Protein AF-A0A1Y3BTL0-F1 (afdb_monomer)

Solvent-accessible surface area (backbone atoms only — not comparable to full-atom values): 9224 Å² total; per-resi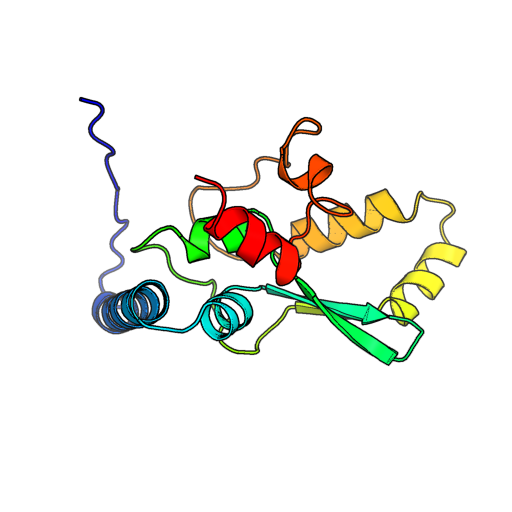due (Å²): 133,86,80,83,79,80,82,76,84,82,63,90,85,52,53,68,67,51,49,54,49,31,55,49,51,42,46,39,60,73,72,47,56,69,69,58,41,46,43,26,46,24,47,39,29,42,33,47,82,86,75,49,71,48,66,29,20,45,64,66,31,51,52,48,52,70,39,74,80,58,73,80,50,86,92,48,33,74,83,29,58,54,74,42,55,48,62,62,49,60,63,61,44,76,78,42,99,61,63,70,69,58,58,52,50,53,52,51,60,62,66,75,63,76,54,103,55,95,81,68,82,70,75,79,57,89,85,38,66,47,53,76,76,27,75,92,32,38,38,42,67,71,55,48,52,50,65,73,66,68,123

InterPro domains:
  IPR039800 Calcium uptake protein 1/2/3 [PTHR12294] (13-149)

Mean predicted aligned error: 10.81 Å

Radius of gyration: 17.02 Å; Cα contacts (8 Å, |Δi|>4): 151; chains: 1; bounding box: 45×43×45 Å

Structure (mmCIF, N/CA/C/O backbone):
data_AF-A0A1Y3BTL0-F1
#
_entry.id   AF-A0A1Y3BTL0-F1
#
loop_
_atom_site.group_PDB
_atom_site.id
_atom_site.type_symbol
_atom_site.label_atom_id
_atom_site.label_alt_id
_atom_site.label_comp_id
_atom_site.label_asym_id
_atom_site.label_entity_id
_atom_site.label_seq_id
_atom_site.pdbx_PDB_ins_code
_atom_site.Cartn_x
_atom_site.Cartn_y
_atom_site.Cartn_z
_atom_site.occupancy
_atom_site.B_iso_or_equiv
_atom_site.auth_seq_id
_atom_site.auth_comp_id
_atom_site.auth_asym_id
_atom_site.auth_atom_id
_atom_site.pdbx_PDB_model_num
ATOM 1 N N . MET A 1 1 ? 3.148 -31.088 -11.933 1.00 34.28 1 MET A N 1
ATOM 2 C CA . MET A 1 1 ? 3.541 -29.671 -12.090 1.00 34.28 1 MET A CA 1
ATOM 3 C C . MET A 1 1 ? 2.331 -28.913 -12.603 1.00 34.28 1 MET A C 1
ATOM 5 O O . MET A 1 1 ? 1.920 -29.164 -13.727 1.00 34.28 1 MET A O 1
ATOM 9 N N . ALA A 1 2 ? 1.704 -28.079 -11.773 1.00 34.59 2 ALA A N 1
ATOM 10 C CA . ALA A 1 2 ? 0.633 -27.201 -12.236 1.00 34.59 2 ALA A CA 1
ATOM 11 C C . ALA A 1 2 ? 1.271 -26.048 -13.018 1.00 34.59 2 ALA A C 1
ATOM 13 O O . ALA A 1 2 ? 2.081 -25.299 -12.474 1.00 34.59 2 ALA A O 1
ATOM 14 N N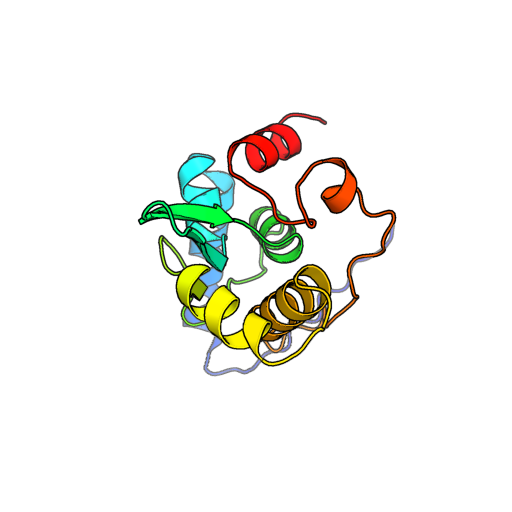 . VAL A 1 3 ? 0.961 -25.961 -14.308 1.00 37.72 3 VAL A N 1
ATOM 15 C CA . VAL A 1 3 ? 1.406 -24.874 -15.17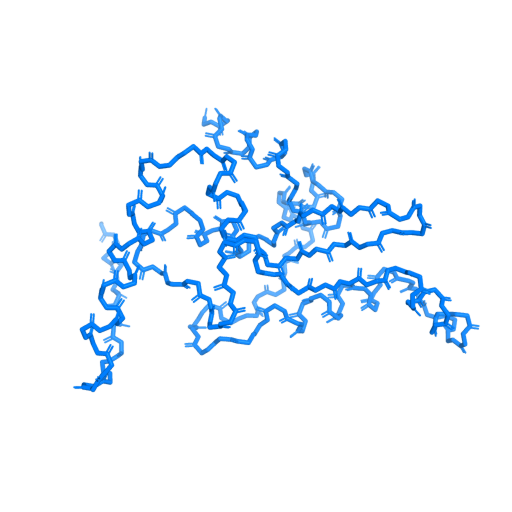7 1.00 37.72 3 VAL A CA 1
ATOM 16 C C . VAL A 1 3 ? 0.449 -23.713 -14.923 1.00 37.72 3 VAL A C 1
ATOM 18 O O . VAL A 1 3 ? -0.698 -23.745 -15.362 1.00 37.72 3 VAL A O 1
ATOM 21 N N . PHE A 1 4 ? 0.874 -22.725 -14.136 1.00 41.44 4 PHE A N 1
ATOM 22 C CA . PHE A 1 4 ? 0.095 -21.503 -13.949 1.00 41.44 4 PHE A CA 1
ATOM 23 C C . PHE A 1 4 ? 0.143 -20.700 -15.250 1.00 41.44 4 PHE A C 1
ATOM 25 O O . PHE A 1 4 ? 1.167 -20.120 -15.604 1.00 41.44 4 PHE A O 1
ATOM 32 N N . ASN A 1 5 ? -0.965 -20.729 -15.986 1.00 34.50 5 ASN A N 1
ATOM 33 C CA . ASN A 1 5 ? -1.114 -20.052 -17.264 1.00 34.50 5 ASN A CA 1
ATOM 34 C C . ASN A 1 5 ? -1.512 -18.590 -17.006 1.00 34.50 5 ASN A C 1
ATOM 36 O O . ASN A 1 5 ? -2.659 -18.303 -16.666 1.00 34.50 5 ASN A O 1
ATOM 40 N N . PHE A 1 6 ? -0.558 -17.666 -17.127 1.00 46.03 6 PHE A N 1
ATOM 41 C CA . PHE A 1 6 ? -0.831 -16.230 -17.089 1.00 46.03 6 PHE A CA 1
ATOM 42 C C . PHE A 1 6 ? -1.274 -15.780 -18.483 1.00 46.03 6 PHE A C 1
ATOM 44 O O . PHE A 1 6 ? -0.441 -15.481 -19.338 1.00 46.03 6 PHE A O 1
ATOM 51 N N . ASN A 1 7 ? -2.585 -15.733 -18.722 1.00 42.88 7 ASN A N 1
ATOM 52 C CA . ASN A 1 7 ? -3.124 -15.041 -19.890 1.00 42.88 7 ASN A CA 1
ATOM 53 C C . ASN A 1 7 ? -2.935 -13.532 -19.684 1.00 42.88 7 ASN A C 1
ATOM 55 O O . ASN A 1 7 ? -3.723 -12.871 -19.013 1.00 42.88 7 ASN A O 1
ATOM 59 N N . ALA A 1 8 ? -1.834 -13.013 -20.225 1.00 46.12 8 ALA A N 1
ATOM 60 C CA . ALA A 1 8 ? -1.583 -11.592 -20.376 1.00 46.12 8 ALA A CA 1
ATOM 61 C C . ALA A 1 8 ? -2.467 -11.066 -21.513 1.00 46.12 8 ALA A C 1
ATOM 63 O O . ALA A 1 8 ? -2.131 -11.222 -22.686 1.00 46.12 8 ALA A O 1
ATOM 64 N N . ASP A 1 9 ? -3.611 -10.485 -21.161 1.00 49.75 9 ASP A N 1
ATOM 65 C CA . ASP A 1 9 ? -4.502 -9.866 -22.137 1.00 49.75 9 ASP A CA 1
ATOM 66 C C . ASP A 1 9 ? -3.851 -8.578 -22.683 1.00 49.75 9 ASP A C 1
ATOM 68 O O . ASP A 1 9 ? -3.510 -7.641 -21.953 1.00 49.75 9 ASP A O 1
ATOM 72 N N . GLU A 1 10 ? -3.567 -8.595 -23.982 1.00 54.78 10 GLU A N 1
ATOM 73 C CA . GLU A 1 10 ? -2.591 -7.756 -24.673 1.00 54.78 10 GLU A CA 1
ATOM 74 C C . GLU A 1 10 ? -3.296 -6.625 -25.451 1.00 54.78 10 GLU A C 1
ATOM 76 O O . GLU A 1 10 ? -3.657 -6.788 -26.617 1.00 54.78 10 GLU A O 1
ATOM 81 N N . SER A 1 11 ? -3.471 -5.436 -24.853 1.00 47.00 11 SER A N 1
ATOM 82 C CA . SER A 1 11 ? -3.891 -4.231 -25.596 1.00 47.00 11 SER A CA 1
ATOM 83 C C . SER A 1 11 ? -2.676 -3.424 -26.081 1.00 47.00 11 SER A C 1
ATOM 85 O O . SER A 1 11 ? -2.004 -2.716 -25.324 1.00 47.00 11 SER A O 1
ATOM 87 N N . ARG A 1 12 ? -2.401 -3.542 -27.382 1.00 49.22 12 ARG A N 1
ATOM 88 C CA . ARG A 1 12 ? -1.137 -3.253 -28.090 1.00 49.22 12 ARG A CA 1
ATOM 89 C C . ARG A 1 12 ? -0.707 -1.778 -28.252 1.00 49.22 12 ARG A C 1
ATOM 91 O O . ARG A 1 12 ? 0.210 -1.508 -29.016 1.00 49.22 12 ARG A O 1
ATOM 98 N N . ALA A 1 13 ? -1.281 -0.831 -27.507 1.00 48.88 13 ALA A N 1
ATOM 99 C CA . ALA A 1 13 ? -0.804 0.566 -27.453 1.00 48.88 13 ALA A CA 1
ATOM 100 C C . ALA A 1 13 ? -0.198 0.954 -26.088 1.00 48.88 13 ALA A C 1
ATOM 102 O O . ALA A 1 13 ? 0.548 1.923 -25.987 1.00 48.88 13 ALA A O 1
ATOM 103 N N . ASP A 1 14 ? -0.461 0.157 -25.049 1.00 58.19 14 ASP A N 1
ATOM 104 C CA . ASP A 1 14 ? -0.163 0.494 -23.651 1.00 58.19 14 ASP A CA 1
ATOM 105 C C . ASP A 1 14 ? 1.055 -0.293 -23.100 1.00 58.19 14 ASP A C 1
ATOM 107 O O . ASP A 1 14 ? 1.514 -0.105 -21.975 1.00 58.19 14 ASP A O 1
ATOM 111 N N . GLY A 1 15 ? 1.639 -1.179 -23.918 1.00 75.75 15 GLY A N 1
ATOM 112 C CA . GLY A 1 15 ? 2.624 -2.184 -23.502 1.00 75.75 15 GLY A CA 1
ATOM 113 C C . GLY A 1 15 ? 3.950 -1.635 -22.965 1.00 75.75 15 GLY A C 1
ATOM 114 O O . GLY A 1 15 ? 4.438 -2.129 -21.952 1.00 75.75 15 GLY A O 1
ATOM 115 N N . PHE A 1 16 ? 4.542 -0.605 -23.583 1.00 84.12 16 PHE A N 1
ATOM 116 C CA . PHE A 1 16 ? 5.853 -0.089 -23.151 1.00 84.12 16 PHE A CA 1
ATOM 117 C C . PHE A 1 16 ? 5.782 0.633 -21.805 1.00 84.12 16 PHE A C 1
ATOM 119 O O . PHE A 1 16 ? 6.581 0.345 -20.912 1.00 84.12 16 PHE A O 1
ATOM 126 N N . ARG A 1 17 ? 4.813 1.544 -21.638 1.00 88.94 17 ARG A N 1
ATOM 127 C CA . ARG A 1 17 ? 4.583 2.251 -20.370 1.00 88.94 17 ARG A CA 1
ATOM 128 C C . ARG A 1 17 ? 4.253 1.249 -19.266 1.00 88.94 17 ARG A C 1
ATOM 130 O O . ARG A 1 17 ? 4.882 1.275 -18.211 1.00 88.94 17 ARG A O 1
ATOM 137 N N . ASN A 1 18 ? 3.350 0.314 -19.547 1.00 88.00 18 ASN A N 1
ATOM 138 C CA . ASN A 1 18 ? 2.931 -0.710 -18.597 1.00 88.00 18 ASN A CA 1
ATOM 139 C C . ASN A 1 18 ? 4.088 -1.626 -18.189 1.00 88.00 18 ASN A C 1
ATOM 141 O O . ASN A 1 18 ? 4.276 -1.884 -17.002 1.00 88.00 18 ASN A O 1
ATOM 145 N N . LYS A 1 19 ? 4.926 -2.037 -19.146 1.00 90.75 19 LYS A N 1
ATOM 146 C CA . LYS A 1 19 ? 6.134 -2.825 -18.887 1.00 90.75 19 LYS A CA 1
ATOM 147 C C . LYS A 1 19 ? 7.130 -2.072 -18.008 1.00 90.75 19 LYS A C 1
ATOM 149 O O . LYS A 1 19 ? 7.647 -2.647 -17.057 1.00 90.75 19 LYS A O 1
ATOM 154 N N . ARG A 1 20 ? 7.357 -0.778 -18.261 1.00 93.44 20 ARG A N 1
ATOM 155 C CA . ARG A 1 20 ? 8.230 0.056 -17.415 1.00 93.44 20 ARG A CA 1
ATOM 156 C C . ARG A 1 20 ? 7.700 0.202 -15.991 1.00 93.44 20 ARG A C 1
ATOM 158 O O . ARG A 1 20 ? 8.501 0.170 -15.059 1.00 93.44 20 ARG A O 1
ATOM 165 N N . ILE A 1 21 ? 6.383 0.331 -15.822 1.00 92.62 21 ILE A N 1
ATOM 166 C CA . ILE A 1 21 ? 5.740 0.369 -14.501 1.00 92.62 21 ILE A CA 1
ATOM 167 C C . ILE A 1 21 ? 5.938 -0.969 -13.783 1.00 92.62 21 ILE A C 1
ATOM 169 O O . ILE A 1 21 ? 6.433 -0.974 -12.662 1.00 92.62 21 ILE A O 1
ATOM 173 N N . ILE A 1 22 ? 5.664 -2.099 -14.445 1.00 93.12 22 ILE A N 1
ATOM 174 C CA . ILE A 1 22 ? 5.886 -3.442 -13.877 1.00 93.12 22 ILE A CA 1
ATOM 175 C C . ILE A 1 22 ? 7.350 -3.633 -13.465 1.00 93.12 22 ILE A C 1
ATOM 177 O O . ILE A 1 22 ? 7.633 -4.084 -12.359 1.00 93.12 22 ILE A O 1
ATOM 181 N N . GLU A 1 23 ? 8.295 -3.278 -14.340 1.00 95.25 23 GLU A N 1
ATOM 182 C CA . GLU A 1 23 ? 9.730 -3.354 -14.052 1.00 95.25 23 GLU A CA 1
ATOM 183 C C . GLU A 1 23 ? 10.102 -2.496 -12.837 1.00 95.25 23 GLU A C 1
ATOM 185 O O . GLU A 1 23 ? 10.897 -2.923 -12.001 1.00 95.25 23 GLU A O 1
ATOM 190 N N . TYR A 1 24 ? 9.545 -1.288 -12.735 1.00 95.81 24 TYR A N 1
ATOM 191 C CA . TYR A 1 24 ? 9.762 -0.402 -11.597 1.00 95.81 24 TYR A CA 1
ATOM 192 C C . TYR A 1 24 ? 9.202 -0.990 -10.301 1.00 95.81 24 TYR A C 1
ATOM 194 O O . TYR A 1 24 ? 9.934 -1.083 -9.317 1.00 95.81 24 TYR A O 1
ATOM 202 N N . GLU A 1 25 ? 7.953 -1.444 -10.302 1.00 96.44 25 GLU A N 1
ATOM 203 C CA . GLU A 1 25 ? 7.322 -2.055 -9.132 1.00 96.44 25 GLU A CA 1
ATOM 204 C C . GLU A 1 25 ? 8.054 -3.323 -8.687 1.00 96.44 25 GLU A C 1
ATOM 206 O O . GLU A 1 25 ? 8.297 -3.510 -7.499 1.00 96.44 25 GLU A O 1
ATOM 211 N N . ASN A 1 26 ? 8.504 -4.160 -9.624 1.00 96.31 26 ASN A N 1
ATOM 212 C CA . ASN A 1 26 ? 9.325 -5.327 -9.306 1.00 96.31 26 ASN A CA 1
ATOM 213 C C . ASN A 1 26 ? 10.641 -4.930 -8.619 1.00 96.31 26 ASN A C 1
ATOM 215 O O . ASN A 1 26 ? 11.059 -5.597 -7.674 1.00 96.31 26 ASN A O 1
ATOM 219 N N . ARG A 1 27 ? 11.275 -3.819 -9.028 1.00 97.19 27 ARG A N 1
ATOM 220 C CA . ARG A 1 27 ? 12.451 -3.286 -8.318 1.00 97.19 27 ARG A CA 1
ATOM 221 C C . ARG A 1 27 ? 12.102 -2.780 -6.920 1.00 97.19 27 ARG A C 1
ATOM 223 O O . ARG A 1 27 ? 12.912 -2.948 -6.014 1.00 97.19 27 ARG A O 1
ATOM 230 N N . ILE A 1 28 ? 10.922 -2.186 -6.729 1.00 97.19 28 ILE A N 1
ATOM 231 C CA . ILE A 1 28 ? 10.445 -1.796 -5.395 1.00 97.19 28 ILE A CA 1
ATOM 232 C C . ILE A 1 28 ? 10.305 -3.032 -4.504 1.00 97.19 28 ILE A C 1
ATOM 234 O O . ILE A 1 28 ? 10.904 -3.050 -3.432 1.00 97.19 28 ILE A O 1
ATOM 238 N N . ARG A 1 29 ? 9.616 -4.080 -4.974 1.00 95.62 29 ARG A N 1
ATOM 239 C CA . ARG A 1 29 ? 9.441 -5.344 -4.236 1.00 95.62 29 ARG A CA 1
ATOM 240 C C . ARG A 1 29 ? 10.769 -5.985 -3.830 1.00 95.62 29 ARG A C 1
ATOM 242 O O . ARG A 1 29 ? 10.876 -6.514 -2.733 1.00 95.62 29 ARG A O 1
ATOM 249 N N . HIS A 1 30 ? 11.763 -5.950 -4.717 1.00 95.19 30 HIS A N 1
ATOM 250 C CA . HIS A 1 30 ? 13.010 -6.694 -4.529 1.00 95.19 30 HIS A CA 1
ATOM 251 C C . HIS A 1 30 ? 14.087 -5.922 -3.753 1.00 95.19 30 HIS A C 1
ATOM 253 O O . HIS A 1 30 ? 14.861 -6.529 -3.021 1.00 95.19 30 HIS A O 1
ATOM 259 N N . TYR A 1 31 ? 14.169 -4.598 -3.930 1.00 97.00 31 TYR A N 1
ATOM 260 C CA . TYR A 1 31 ? 15.315 -3.809 -3.454 1.00 97.00 31 TYR A CA 1
ATOM 261 C C . TYR A 1 31 ? 14.958 -2.683 -2.480 1.00 97.00 31 TYR A C 1
ATOM 263 O O . TYR A 1 31 ? 15.861 -2.033 -1.956 1.00 97.00 31 TYR A O 1
ATOM 271 N N . SER A 1 32 ? 13.675 -2.387 -2.255 1.00 97.62 32 SER A N 1
ATOM 272 C CA . SER A 1 32 ? 13.291 -1.333 -1.307 1.00 97.62 32 SER A CA 1
ATOM 273 C C . SER A 1 32 ? 13.132 -1.869 0.112 1.00 97.62 32 SER A C 1
ATOM 275 O O . SER A 1 32 ? 12.896 -3.053 0.331 1.00 97.62 32 SER A O 1
ATOM 277 N N . ASN A 1 33 ? 13.242 -0.972 1.093 1.00 97.38 33 ASN A N 1
ATOM 278 C CA . ASN A 1 33 ? 12.933 -1.302 2.478 1.00 97.38 33 ASN A CA 1
ATOM 279 C C . ASN A 1 33 ? 11.429 -1.625 2.637 1.00 97.38 33 ASN A C 1
ATOM 281 O O . ASN A 1 33 ? 10.598 -1.111 1.878 1.00 97.38 33 ASN A O 1
ATOM 285 N N . PRO A 1 34 ? 11.053 -2.442 3.638 1.00 97.00 34 PRO A N 1
ATOM 286 C CA . PRO A 1 34 ? 9.661 -2.838 3.839 1.00 97.00 34 PRO A CA 1
ATOM 287 C C . PRO A 1 34 ? 8.724 -1.646 4.068 1.00 97.00 34 PRO A C 1
ATOM 289 O O . PRO A 1 34 ? 7.587 -1.692 3.620 1.00 97.00 34 PRO A O 1
ATOM 292 N N . ASP A 1 35 ? 9.195 -0.558 4.688 1.00 97.06 35 ASP A N 1
ATOM 293 C CA . ASP A 1 35 ? 8.410 0.677 4.843 1.00 97.06 35 ASP A CA 1
ATOM 294 C C . ASP A 1 35 ? 7.978 1.269 3.491 1.00 97.06 35 ASP A C 1
ATOM 296 O O . ASP A 1 35 ? 6.803 1.564 3.280 1.00 97.06 35 ASP A O 1
ATOM 300 N N . LYS A 1 36 ? 8.904 1.393 2.532 1.00 97.12 36 LYS A N 1
ATOM 301 C CA . LYS A 1 36 ? 8.576 1.919 1.204 1.00 97.12 36 LYS A CA 1
ATOM 302 C C . LYS A 1 36 ? 7.677 0.969 0.429 1.00 97.12 36 LYS A C 1
ATOM 304 O O . LYS A 1 36 ? 6.788 1.441 -0.268 1.00 97.12 36 LYS A O 1
ATOM 309 N N . ILE A 1 37 ? 7.886 -0.344 0.545 1.00 97.31 37 ILE A N 1
ATOM 310 C CA . ILE A 1 37 ? 6.993 -1.339 -0.070 1.00 97.31 37 ILE A CA 1
ATOM 311 C C . ILE A 1 37 ? 5.581 -1.173 0.501 1.00 97.31 37 ILE A C 1
ATOM 313 O O . ILE A 1 37 ? 4.617 -1.087 -0.259 1.00 97.31 37 ILE A O 1
ATOM 317 N N . PHE A 1 38 ? 5.472 -1.043 1.824 1.00 97.50 38 PHE A N 1
ATOM 318 C CA . PHE A 1 38 ? 4.203 -0.843 2.506 1.00 97.50 38 PHE A CA 1
ATOM 319 C C . PHE A 1 38 ? 3.491 0.429 2.022 1.00 97.50 38 PHE A C 1
ATOM 321 O O . PHE A 1 38 ? 2.376 0.369 1.512 1.00 97.50 38 PHE A O 1
ATOM 328 N N . ARG A 1 39 ? 4.152 1.587 2.085 1.00 97.00 39 ARG A N 1
ATOM 329 C CA . ARG A 1 39 ? 3.551 2.866 1.667 1.00 97.00 39 ARG A CA 1
ATOM 330 C C . ARG A 1 39 ? 3.279 2.969 0.170 1.00 97.00 39 ARG A C 1
ATOM 332 O O . ARG A 1 39 ? 2.442 3.771 -0.230 1.00 97.00 39 ARG A O 1
ATOM 339 N N . TYR A 1 40 ? 3.987 2.194 -0.649 1.00 97.19 40 TYR A N 1
ATOM 340 C CA . TYR A 1 40 ? 3.729 2.123 -2.082 1.00 97.19 40 TYR A CA 1
ATOM 341 C C . TYR A 1 40 ? 2.436 1.364 -2.368 1.00 97.19 40 TYR A C 1
ATOM 343 O O . TYR A 1 40 ? 1.546 1.914 -3.000 1.00 97.19 40 TYR A O 1
ATOM 351 N N . PHE A 1 41 ? 2.314 0.127 -1.879 1.00 96.12 41 PHE A N 1
ATOM 352 C CA . PHE A 1 41 ? 1.207 -0.757 -2.254 1.00 96.12 41 PHE A CA 1
ATOM 353 C C . PHE A 1 41 ? -0.056 -0.594 -1.402 1.00 96.12 41 PHE A C 1
ATOM 355 O O . PHE A 1 41 ? -1.119 -1.052 -1.829 1.00 96.12 41 PHE A O 1
ATOM 362 N N . ALA A 1 42 ? 0.037 0.039 -0.228 1.00 94.88 42 ALA A N 1
ATOM 363 C CA . ALA A 1 42 ? -1.120 0.339 0.606 1.00 94.88 42 ALA A CA 1
ATOM 364 C C . ALA A 1 42 ? -2.105 1.254 -0.124 1.00 94.88 42 ALA A C 1
ATOM 366 O O . ALA A 1 42 ? -1.716 2.203 -0.801 1.00 94.88 42 ALA A O 1
ATOM 367 N N . THR A 1 43 ? -3.399 0.972 0.026 1.00 91.94 43 THR A N 1
ATOM 368 C CA . THR A 1 43 ? -4.449 1.737 -0.657 1.00 91.94 43 THR A CA 1
ATOM 369 C C . THR A 1 43 ? -5.345 2.520 0.285 1.00 91.94 43 THR A C 1
ATOM 371 O O . THR A 1 43 ? -6.089 3.374 -0.191 1.00 91.94 43 THR A O 1
ATOM 374 N N . VAL A 1 44 ? -5.276 2.289 1.599 1.00 90.88 44 VAL A N 1
ATOM 375 C CA . VAL A 1 44 ? -6.202 2.874 2.575 1.00 90.88 44 VAL A CA 1
ATOM 376 C C . VAL A 1 44 ? -5.455 3.769 3.554 1.00 90.88 44 VAL A C 1
ATOM 378 O O . VAL A 1 44 ? -4.441 3.382 4.130 1.00 90.88 44 VAL A O 1
ATOM 381 N N . LYS A 1 45 ? -6.001 4.963 3.793 1.00 92.38 45 LYS A N 1
ATOM 382 C CA . LYS A 1 45 ? -5.590 5.844 4.887 1.00 92.38 45 LYS A CA 1
ATOM 383 C C . LYS A 1 45 ? -6.811 6.208 5.718 1.00 92.38 45 LYS A C 1
ATOM 385 O O . LYS A 1 45 ? -7.724 6.853 5.210 1.00 92.38 45 LYS A O 1
ATOM 390 N N . ILE A 1 46 ? -6.823 5.824 6.987 1.00 89.69 46 ILE A N 1
ATOM 391 C CA . ILE A 1 46 ? -7.883 6.198 7.926 1.00 89.69 46 ILE A CA 1
ATOM 392 C C . ILE A 1 46 ? -7.439 7.438 8.685 1.00 89.69 46 ILE A C 1
ATOM 394 O O . ILE A 1 46 ? -6.311 7.494 9.165 1.00 89.69 46 ILE A O 1
ATOM 398 N N . ILE A 1 47 ? -8.325 8.423 8.804 1.00 90.12 47 ILE A N 1
ATOM 399 C CA . ILE A 1 47 ? -8.154 9.585 9.675 1.00 90.12 47 ILE A CA 1
ATOM 400 C C . ILE A 1 47 ? -9.151 9.450 10.824 1.00 90.12 47 ILE A C 1
ATOM 402 O O . ILE A 1 47 ? -10.369 9.486 10.619 1.00 90.12 47 ILE A O 1
ATOM 406 N N . TYR A 1 48 ? -8.630 9.278 12.036 1.00 86.69 48 TYR A N 1
ATOM 407 C CA . TYR A 1 48 ? -9.426 9.116 13.247 1.00 86.69 48 TYR A CA 1
ATOM 408 C C . TYR A 1 48 ? -9.918 10.457 13.794 1.00 86.69 48 TYR A C 1
ATOM 410 O O . TYR A 1 48 ? -9.451 11.540 13.433 1.00 86.69 48 TYR A O 1
ATOM 418 N N . ASN A 1 49 ? -10.849 10.382 14.745 1.00 83.31 49 ASN A N 1
ATOM 419 C CA . ASN A 1 49 ? -11.362 11.556 15.453 1.00 83.31 49 ASN A CA 1
ATOM 420 C C . ASN A 1 49 ? -10.266 12.296 16.245 1.00 83.31 49 ASN A C 1
ATOM 422 O O . ASN A 1 49 ? -10.383 13.501 16.453 1.00 83.31 49 ASN A O 1
ATOM 426 N N . SER A 1 50 ? -9.191 11.599 16.636 1.00 83.12 50 SER A N 1
ATOM 427 C CA . SER A 1 50 ? -8.005 12.156 17.303 1.00 83.12 50 SER A CA 1
ATOM 428 C C . SER A 1 50 ? -7.109 13.003 16.384 1.00 83.12 50 SER A C 1
ATOM 430 O O . SER A 1 50 ? -6.122 13.554 16.861 1.00 83.12 50 SER A O 1
ATOM 432 N N . LYS A 1 51 ? -7.444 13.142 15.088 1.00 81.69 51 LYS A N 1
ATOM 433 C CA . LYS A 1 51 ? -6.599 13.711 14.010 1.00 81.69 51 LYS A CA 1
ATOM 434 C C . LYS A 1 51 ? -5.359 12.882 13.669 1.00 81.69 51 LYS A C 1
ATOM 436 O O . LYS A 1 51 ? -4.577 13.285 12.810 1.00 81.69 51 LYS A O 1
ATOM 441 N N . GLU A 1 52 ? -5.195 11.726 14.293 1.00 89.38 52 GLU A N 1
ATOM 442 C CA . GLU A 1 52 ? -4.186 10.755 13.896 1.00 89.38 52 GLU A CA 1
ATOM 443 C C . GLU A 1 52 ? -4.632 10.057 12.615 1.00 89.38 52 GLU A C 1
ATOM 445 O O . GLU A 1 52 ? -5.829 9.861 12.371 1.00 89.38 52 GLU A O 1
ATOM 450 N N . SER A 1 53 ? -3.660 9.690 11.783 1.00 90.62 53 SER A N 1
ATOM 451 C CA . SER A 1 53 ? -3.925 8.936 10.569 1.00 90.62 53 SER A CA 1
ATOM 452 C C . SER A 1 53 ? -3.092 7.674 10.515 1.00 90.62 53 SER A C 1
ATOM 454 O O . SER A 1 53 ? -1.884 7.736 10.732 1.00 90.62 53 SER A O 1
ATOM 456 N N . GLU A 1 54 ? -3.722 6.573 10.135 1.00 91.75 54 GLU A N 1
ATOM 457 C CA . GLU A 1 54 ? -3.063 5.289 9.937 1.00 91.75 54 GLU A CA 1
ATOM 458 C C . GLU A 1 54 ? -3.165 4.870 8.474 1.00 91.75 54 GLU A C 1
ATOM 460 O O . GLU A 1 54 ? -4.215 4.998 7.838 1.00 91.75 54 GLU A O 1
ATOM 465 N N . ILE A 1 55 ? -2.050 4.376 7.943 1.00 94.38 55 ILE A N 1
ATOM 466 C CA . ILE A 1 55 ? -1.975 3.776 6.613 1.00 94.38 55 ILE A CA 1
ATOM 467 C C . ILE A 1 55 ? -2.175 2.275 6.785 1.00 94.38 55 ILE A C 1
ATOM 469 O O . ILE A 1 55 ? -1.558 1.661 7.657 1.00 94.38 55 ILE A O 1
ATOM 473 N N . LEU A 1 56 ? -3.041 1.697 5.960 1.00 93.31 56 LEU A N 1
ATOM 474 C CA . LEU A 1 56 ? -3.435 0.300 6.034 1.00 93.31 56 LEU A CA 1
ATOM 475 C C . LEU A 1 56 ? -3.421 -0.337 4.644 1.00 93.31 56 LEU A C 1
ATOM 477 O O . LEU A 1 56 ? -3.709 0.301 3.629 1.00 93.31 56 LEU A O 1
ATOM 481 N N . MET A 1 57 ? -3.124 -1.629 4.625 1.00 91.38 57 MET A N 1
ATOM 482 C CA . MET A 1 57 ? -3.230 -2.492 3.458 1.00 91.38 57 MET A CA 1
ATOM 483 C C . MET A 1 57 ? -4.494 -3.336 3.529 1.00 91.38 57 MET A C 1
ATOM 485 O O . MET A 1 57 ? -4.841 -3.879 4.577 1.00 91.38 57 MET A O 1
ATOM 489 N N . THR A 1 58 ? -5.157 -3.519 2.395 1.00 89.81 58 THR A N 1
ATOM 490 C CA . THR A 1 58 ? -6.085 -4.642 2.245 1.00 89.81 58 THR A CA 1
ATOM 491 C C . THR A 1 58 ? -5.303 -5.952 2.055 1.00 89.81 58 THR A C 1
ATOM 493 O O . THR A 1 58 ? -4.128 -5.930 1.678 1.00 89.81 58 THR A O 1
ATOM 496 N N . PRO A 1 59 ? -5.929 -7.120 2.253 1.00 89.00 59 PRO A N 1
ATOM 497 C CA . PRO A 1 59 ? -5.306 -8.395 1.901 1.00 89.00 59 PRO A CA 1
ATOM 498 C C . PRO A 1 59 ? -4.885 -8.492 0.429 1.00 89.00 59 PRO A C 1
ATOM 500 O O . PRO A 1 59 ? -3.854 -9.085 0.124 1.00 89.00 59 PRO A O 1
ATOM 503 N N . ASP A 1 60 ? -5.636 -7.864 -0.478 1.00 86.31 60 ASP A N 1
ATOM 504 C CA . ASP A 1 60 ? -5.278 -7.779 -1.897 1.00 86.31 60 ASP A CA 1
ATOM 505 C C . ASP A 1 60 ? -4.027 -6.912 -2.118 1.00 86.31 60 ASP A C 1
ATOM 507 O O . ASP A 1 60 ? -3.120 -7.298 -2.855 1.00 86.31 60 ASP A O 1
ATOM 511 N N . ASP A 1 61 ? -3.919 -5.784 -1.407 1.00 92.19 61 ASP A N 1
ATOM 512 C CA . ASP A 1 61 ? -2.727 -4.927 -1.432 1.00 92.19 61 ASP A CA 1
ATOM 513 C C . ASP A 1 61 ? -1.484 -5.697 -0.985 1.00 92.19 61 ASP A C 1
ATOM 515 O O . ASP A 1 61 ? -0.427 -5.586 -1.609 1.00 92.19 61 ASP A O 1
ATOM 519 N N . PHE A 1 62 ? -1.626 -6.510 0.063 1.00 92.69 62 PHE A N 1
ATOM 520 C CA . PHE A 1 62 ? -0.557 -7.365 0.564 1.00 92.69 62 PHE A CA 1
ATOM 521 C C . PHE A 1 62 ? -0.126 -8.408 -0.471 1.00 92.69 62 PHE A C 1
ATOM 523 O O . PHE A 1 62 ? 1.061 -8.521 -0.781 1.00 92.69 62 PHE A O 1
ATOM 530 N N . LEU A 1 63 ? -1.078 -9.130 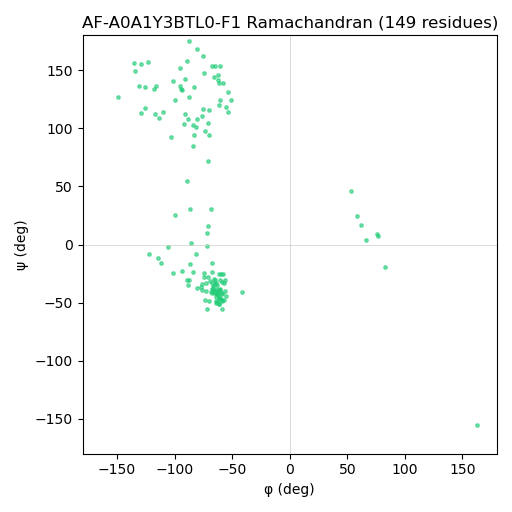-1.071 1.00 90.25 63 LEU A N 1
ATOM 531 C CA . LEU A 1 63 ? -0.773 -10.106 -2.121 1.00 90.25 63 LEU A CA 1
ATOM 532 C C . LEU A 1 63 ? -0.105 -9.443 -3.330 1.00 90.25 63 LEU A C 1
ATOM 534 O O . LEU A 1 63 ? 0.856 -9.984 -3.881 1.00 90.25 63 LEU A O 1
ATOM 538 N N . ARG A 1 64 ? -0.548 -8.245 -3.716 1.00 91.06 64 ARG A N 1
ATOM 539 C CA . ARG A 1 64 ? 0.061 -7.462 -4.795 1.00 91.06 64 ARG A CA 1
ATOM 540 C C . ARG A 1 64 ? 1.464 -6.958 -4.446 1.00 91.06 64 ARG A C 1
ATOM 542 O O . ARG A 1 64 ? 2.315 -6.881 -5.336 1.00 91.06 64 ARG A O 1
ATOM 549 N N . ALA A 1 65 ? 1.734 -6.645 -3.182 1.00 93.44 65 ALA A N 1
ATOM 550 C CA . ALA A 1 65 ? 3.073 -6.282 -2.723 1.00 93.44 65 ALA A CA 1
ATOM 551 C C . ALA A 1 65 ? 4.059 -7.460 -2.842 1.00 93.44 65 ALA A C 1
ATOM 553 O O . ALA A 1 65 ? 5.235 -7.240 -3.118 1.00 93.44 65 ALA A O 1
ATOM 554 N N . LEU A 1 66 ? 3.582 -8.702 -2.712 1.00 92.12 66 LEU A N 1
ATOM 555 C CA . LEU A 1 66 ? 4.406 -9.909 -2.844 1.00 92.12 66 LEU A CA 1
ATOM 556 C C . LEU A 1 66 ? 4.492 -10.452 -4.273 1.00 92.12 66 LEU A C 1
ATOM 558 O O . LEU A 1 66 ? 5.500 -11.047 -4.647 1.00 92.12 66 LEU A O 1
ATOM 562 N N . THR A 1 67 ? 3.448 -10.262 -5.078 1.00 90.88 67 THR A N 1
ATOM 563 C CA . THR A 1 67 ? 3.330 -10.925 -6.381 1.00 90.88 67 THR A CA 1
ATOM 564 C C . THR A 1 67 ? 3.950 -10.072 -7.494 1.00 90.88 67 THR A C 1
ATOM 566 O O . THR A 1 67 ? 3.406 -9.013 -7.823 1.00 90.88 67 THR A O 1
ATOM 569 N N . PRO A 1 68 ? 5.070 -10.497 -8.112 1.00 91.50 68 PRO A N 1
ATOM 570 C CA . PRO A 1 68 ? 5.677 -9.766 -9.219 1.00 91.50 68 PRO A CA 1
ATOM 571 C C . PRO A 1 68 ? 4.784 -9.795 -10.465 1.00 91.50 68 PRO A C 1
ATOM 573 O O . PRO A 1 68 ? 4.002 -10.719 -10.671 1.00 91.50 68 PRO A O 1
ATOM 576 N N . GLY A 1 69 ? 4.915 -8.787 -11.329 1.00 85.06 69 GLY A N 1
ATOM 577 C CA . GLY A 1 69 ? 4.163 -8.719 -12.593 1.00 85.06 69 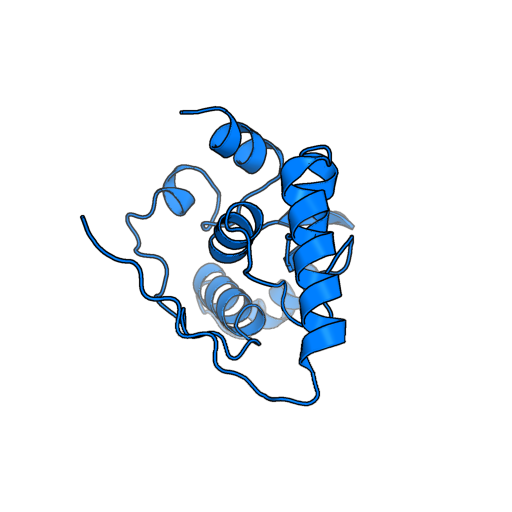GLY A CA 1
ATOM 578 C C . GLY A 1 69 ? 2.742 -8.156 -12.479 1.00 85.06 69 GLY A C 1
ATOM 579 O O . GLY A 1 69 ? 2.211 -7.666 -13.474 1.00 85.06 69 GLY A O 1
ATOM 580 N N 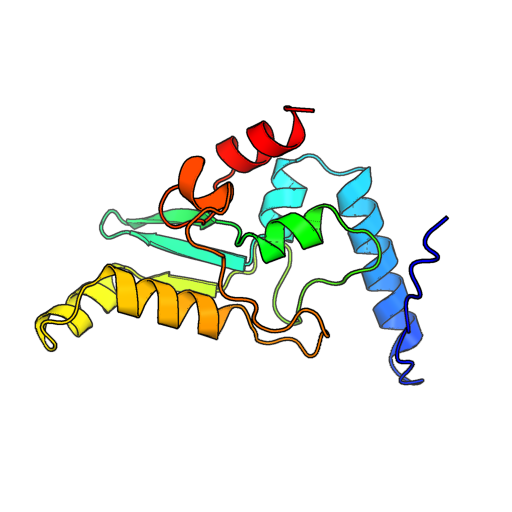. ILE A 1 70 ? 2.155 -8.143 -11.281 1.00 85.88 70 ILE A N 1
ATOM 581 C CA . ILE A 1 70 ? 0.875 -7.476 -11.015 1.00 85.88 70 ILE A CA 1
ATOM 582 C C . ILE A 1 70 ? 1.136 -5.994 -10.759 1.00 85.88 70 ILE A C 1
ATOM 584 O O . ILE A 1 70 ? 2.063 -5.661 -10.027 1.00 85.88 70 ILE A O 1
ATOM 588 N N . ARG A 1 71 ? 0.323 -5.111 -11.348 1.00 85.69 71 ARG A N 1
ATOM 589 C CA . ARG A 1 71 ? 0.433 -3.662 -11.140 1.00 85.69 71 ARG A CA 1
ATOM 590 C C . ARG A 1 71 ? -0.494 -3.133 -10.070 1.00 85.69 71 ARG A C 1
ATOM 592 O O . ARG A 1 71 ? -1.583 -3.673 -9.869 1.00 85.69 71 ARG A O 1
ATOM 599 N N . GLN A 1 72 ? -0.088 -2.041 -9.437 1.00 87.88 72 GLN A N 1
ATOM 600 C CA . GLN A 1 72 ? -1.000 -1.238 -8.635 1.00 87.88 72 GLN A CA 1
ATOM 601 C C . GLN A 1 72 ? -2.084 -0.591 -9.521 1.00 87.88 72 GLN A C 1
ATOM 603 O O . GLN A 1 72 ? -1.802 -0.247 -10.674 1.00 87.88 72 GLN A O 1
ATOM 608 N N . PRO A 1 73 ? -3.334 -0.451 -9.033 1.00 87.88 73 PRO A N 1
ATOM 609 C CA . PRO A 1 73 ? -4.376 0.243 -9.782 1.00 87.88 73 PRO A CA 1
ATOM 610 C C . PRO A 1 73 ? -4.002 1.704 -10.060 1.00 87.88 73 PRO A C 1
ATOM 612 O O . PRO A 1 73 ? -3.249 2.319 -9.304 1.00 87.88 73 PRO A O 1
ATOM 615 N N . GLU A 1 74 ? -4.555 2.274 -11.129 1.00 86.06 74 GLU A N 1
ATOM 616 C CA . GLU A 1 74 ? -4.270 3.661 -11.499 1.00 86.06 74 GLU A CA 1
ATOM 617 C C . GLU A 1 74 ? -4.727 4.661 -10.425 1.00 86.06 74 GLU A C 1
ATOM 619 O O . GLU A 1 74 ? -5.737 4.460 -9.748 1.00 86.06 74 GLU A O 1
ATOM 624 N N . GLY A 1 75 ? -3.972 5.755 -10.278 1.00 86.38 75 GLY A N 1
ATOM 625 C CA . GLY A 1 75 ? -4.230 6.790 -9.268 1.00 86.38 75 GLY A CA 1
ATOM 626 C C . GLY A 1 75 ? -3.803 6.414 -7.845 1.00 86.38 75 GLY A C 1
ATOM 627 O O . GLY A 1 75 ? -4.108 7.150 -6.908 1.00 86.38 75 GLY A O 1
ATOM 628 N N . LEU A 1 76 ? -3.115 5.281 -7.684 1.00 89.12 76 LEU A N 1
ATOM 629 C CA . LEU A 1 76 ? -2.506 4.829 -6.438 1.00 89.12 76 LEU A CA 1
ATOM 630 C C . LEU A 1 76 ? -1.003 4.596 -6.657 1.00 89.12 76 LEU A C 1
ATOM 632 O O . LEU A 1 76 ? -0.545 4.387 -7.781 1.00 89.12 76 LEU A O 1
ATOM 636 N N . GLY A 1 77 ? -0.234 4.637 -5.574 1.00 91.75 77 GLY A N 1
ATOM 637 C CA . GLY A 1 77 ? 1.218 4.515 -5.591 1.00 91.75 77 GLY A CA 1
ATOM 638 C C . GLY A 1 77 ? 1.812 5.022 -4.284 1.00 91.75 77 GLY A C 1
ATOM 639 O O . GLY A 1 77 ? 1.130 5.080 -3.263 1.00 91.75 77 GLY A O 1
ATOM 640 N N . LEU A 1 78 ? 3.076 5.445 -4.325 1.00 95.38 78 LEU A N 1
ATOM 641 C CA . LEU A 1 78 ? 3.764 5.958 -3.142 1.00 95.38 78 LEU A CA 1
ATOM 642 C C . LEU A 1 78 ? 3.000 7.114 -2.491 1.00 95.38 78 LEU A C 1
ATOM 644 O O . LEU A 1 78 ? 2.841 8.171 -3.100 1.00 95.38 78 LEU A O 1
ATOM 648 N N . ASP A 1 79 ? 2.582 6.902 -1.245 1.00 94.88 79 ASP A N 1
ATOM 649 C CA . ASP A 1 79 ? 1.870 7.883 -0.425 1.00 94.88 79 ASP A CA 1
ATOM 650 C C . ASP A 1 79 ? 0.549 8.391 -1.055 1.00 94.88 79 ASP A C 1
ATOM 652 O O . ASP A 1 79 ? 0.060 9.476 -0.730 1.00 94.88 79 ASP A O 1
ATOM 656 N N . GLN A 1 80 ? -0.056 7.593 -1.946 1.00 93.06 80 GLN A N 1
ATOM 657 C CA . GLN A 1 80 ? -1.332 7.878 -2.609 1.00 93.06 80 GLN A CA 1
ATOM 658 C C . GLN A 1 80 ? -2.394 6.874 -2.157 1.00 93.06 80 GLN A C 1
ATOM 660 O O . GLN A 1 80 ? -2.367 5.704 -2.535 1.00 93.06 80 GLN A O 1
ATOM 665 N N . PHE A 1 81 ? -3.352 7.350 -1.358 1.00 91.25 81 PHE A N 1
ATOM 666 C CA . PHE A 1 81 ? -4.320 6.504 -0.661 1.00 91.25 81 PHE A CA 1
ATOM 667 C C . PHE A 1 81 ? -5.760 6.964 -0.873 1.00 91.25 81 PHE A C 1
ATOM 669 O O . PHE A 1 81 ? -6.046 8.149 -1.053 1.00 91.25 81 PHE A O 1
ATOM 676 N N . LYS A 1 82 ? -6.689 6.023 -0.725 1.00 89.44 82 LYS A N 1
ATOM 677 C CA . LYS A 1 82 ? -8.109 6.286 -0.500 1.00 89.44 82 LYS A CA 1
ATOM 678 C C . LYS A 1 82 ? -8.272 6.706 0.955 1.00 89.44 82 LYS A C 1
ATOM 680 O O . LYS A 1 82 ? -8.055 5.915 1.875 1.00 89.44 82 LYS A O 1
ATOM 685 N N . VAL A 1 83 ? -8.592 7.982 1.153 1.00 89.56 83 VAL A N 1
ATOM 686 C CA . VAL A 1 83 ? -8.702 8.582 2.484 1.00 89.56 83 VAL A CA 1
ATOM 687 C C . VAL A 1 83 ? -10.109 8.381 3.032 1.00 89.56 83 VAL A C 1
ATOM 689 O O . VAL A 1 83 ? -11.093 8.745 2.389 1.00 89.56 83 VAL A O 1
ATOM 692 N N . ILE A 1 84 ? -10.193 7.824 4.235 1.00 86.25 84 ILE A N 1
ATOM 693 C CA . ILE A 1 84 ? -11.438 7.597 4.960 1.00 86.25 84 ILE A CA 1
ATOM 694 C C . ILE A 1 84 ? -11.412 8.419 6.246 1.00 86.25 84 ILE A C 1
ATOM 696 O O . ILE A 1 84 ? -10.652 8.133 7.170 1.00 86.25 84 ILE A O 1
ATOM 700 N N . ASP A 1 85 ? -12.277 9.431 6.310 1.00 86.81 85 ASP A N 1
ATOM 701 C CA . ASP A 1 85 ? -12.458 10.258 7.502 1.00 86.81 85 ASP A CA 1
ATOM 702 C C . ASP A 1 85 ? -13.507 9.639 8.434 1.00 86.81 85 ASP A C 1
ATOM 704 O O . ASP A 1 85 ? -14.716 9.718 8.185 1.00 86.81 85 ASP A O 1
ATOM 708 N N . MET A 1 86 ? -13.059 9.099 9.566 1.00 79.00 86 MET A N 1
ATOM 709 C CA . MET A 1 86 ? -13.926 8.525 10.604 1.00 79.00 86 MET A CA 1
ATOM 710 C C . MET A 1 86 ? -14.911 9.558 11.188 1.00 79.00 86 MET A C 1
ATOM 712 O O . MET A 1 86 ? -16.053 9.250 11.549 1.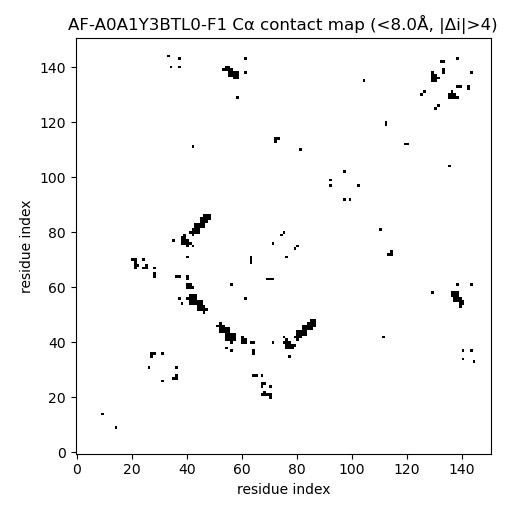00 79.00 86 MET A O 1
ATOM 716 N N . THR A 1 87 ? -14.502 10.829 11.216 1.00 76.38 87 THR A N 1
ATOM 717 C CA . THR A 1 87 ? -15.325 11.948 11.703 1.00 76.38 87 THR A CA 1
ATOM 718 C C . THR A 1 87 ? -16.560 12.189 10.836 1.00 76.38 87 THR A C 1
ATOM 720 O O . THR A 1 87 ? -17.612 12.566 11.355 1.00 76.38 87 THR A O 1
ATOM 723 N N . LYS A 1 88 ? -16.464 11.958 9.521 1.00 69.56 88 LYS A N 1
ATOM 724 C CA . LYS A 1 88 ? -17.591 12.104 8.589 1.00 69.56 88 LYS A CA 1
ATOM 725 C C . LYS A 1 88 ? -18.555 10.928 8.718 1.00 69.56 88 LYS A C 1
ATOM 727 O O . LYS A 1 88 ? -19.765 11.134 8.724 1.00 69.56 88 LYS A O 1
ATOM 732 N N . GLN A 1 89 ? -18.028 9.718 8.896 1.00 61.91 89 GLN A N 1
ATOM 733 C CA . GLN A 1 89 ? -18.835 8.500 8.984 1.00 61.91 89 GLN A CA 1
ATOM 734 C C . GLN A 1 89 ? -19.688 8.444 10.256 1.00 61.91 89 GLN A C 1
ATOM 736 O O . GLN A 1 89 ? -20.872 8.135 10.178 1.00 61.91 89 GLN A O 1
ATOM 741 N N . SER A 1 90 ? -19.154 8.856 11.410 1.00 56.84 90 SER A N 1
ATOM 742 C CA . SER A 1 90 ? -19.940 8.922 12.658 1.00 56.84 90 SER A CA 1
ATOM 743 C C . SER A 1 90 ? -21.168 9.848 12.582 1.00 56.84 90 SER A C 1
ATOM 745 O O . SER A 1 90 ? -22.143 9.627 13.300 1.00 56.84 90 SER A O 1
ATOM 747 N N . LYS A 1 91 ? -21.163 10.855 11.693 1.00 58.03 91 LYS A N 1
ATOM 748 C CA . LYS A 1 91 ? -22.326 11.724 11.441 1.00 58.03 91 LYS A CA 1
ATOM 749 C C . LYS A 1 91 ? -23.395 11.043 10.578 1.00 58.03 91 LYS A C 1
ATOM 751 O O . LYS A 1 91 ? -24.571 11.235 10.856 1.00 58.03 91 LYS A O 1
ATOM 756 N N . LEU A 1 92 ? -22.997 10.235 9.590 1.00 54.41 92 LEU A N 1
ATOM 757 C CA . LEU A 1 92 ? -23.906 9.422 8.758 1.00 54.41 92 LEU A CA 1
ATOM 758 C C . LEU A 1 92 ? -24.533 8.246 9.526 1.00 54.41 92 LEU A C 1
ATOM 760 O O . LEU A 1 92 ? -25.627 7.805 9.200 1.00 54.41 92 LEU A O 1
ATOM 764 N N . ILE A 1 93 ? -23.850 7.736 10.549 1.00 51.50 93 ILE A N 1
ATOM 765 C CA . ILE A 1 93 ? -24.282 6.547 11.302 1.00 51.50 93 ILE A CA 1
ATOM 766 C C . ILE A 1 93 ? -25.283 6.903 12.407 1.00 51.50 93 ILE A C 1
ATOM 768 O O . ILE A 1 93 ? -26.120 6.094 12.777 1.00 51.50 93 ILE A O 1
ATOM 772 N N . ARG A 1 94 ? -25.293 8.149 12.898 1.00 52.00 94 ARG A N 1
ATOM 773 C CA . ARG A 1 94 ? -26.336 8.597 13.840 1.00 52.00 94 ARG A CA 1
ATOM 774 C C . ARG A 1 94 ? -27.733 8.693 13.213 1.00 52.00 94 ARG A C 1
ATOM 776 O O . ARG A 1 94 ? -28.696 8.785 13.966 1.00 52.00 94 ARG A O 1
ATOM 783 N N . SER A 1 95 ? -27.856 8.689 11.882 1.00 53.41 95 SER A N 1
ATOM 784 C CA . SER A 1 95 ? -29.156 8.751 11.197 1.00 53.41 95 SER A CA 1
ATOM 785 C C . SER A 1 95 ? -29.746 7.388 10.836 1.00 53.41 95 SER A C 1
ATOM 787 O O . SER A 1 95 ? -30.958 7.298 10.690 1.00 53.41 95 SER A O 1
ATOM 789 N N . ASN A 1 96 ? -28.926 6.341 10.719 1.00 50.50 96 ASN A N 1
ATOM 790 C CA . ASN A 1 96 ? -29.365 5.000 10.336 1.00 50.50 96 ASN A CA 1
ATOM 791 C C . ASN A 1 96 ? -28.807 4.031 11.377 1.00 50.50 96 ASN A C 1
ATOM 793 O O . ASN A 1 96 ? -27.591 3.915 11.493 1.00 50.50 96 ASN A O 1
ATOM 797 N N . GLY A 1 97 ? -29.672 3.396 12.170 1.00 52.78 97 GLY A N 1
ATOM 798 C CA . GLY A 1 97 ? -29.310 2.510 13.287 1.00 52.78 97 GLY A CA 1
ATOM 799 C C . GLY A 1 97 ? -28.640 1.191 12.883 1.00 52.78 97 GLY A C 1
ATOM 800 O O . GLY A 1 97 ? -28.829 0.191 13.566 1.00 52.78 97 GLY A O 1
ATOM 801 N N . ASP A 1 98 ? -27.893 1.187 11.783 1.00 52.78 98 ASP A N 1
ATOM 802 C CA . ASP A 1 98 ? -27.233 0.025 11.211 1.00 52.78 98 ASP A CA 1
ATOM 803 C C . ASP A 1 98 ? -25.813 -0.124 11.769 1.00 52.78 98 ASP A C 1
ATOM 805 O O . ASP A 1 98 ? -25.088 0.855 11.984 1.00 52.78 98 ASP A O 1
ATOM 809 N N . ASP A 1 99 ? -25.407 -1.376 11.984 1.00 58.69 99 ASP A N 1
ATOM 810 C CA . ASP A 1 99 ? -24.128 -1.747 12.583 1.00 58.69 99 ASP A CA 1
ATOM 811 C C . ASP A 1 99 ? -22.946 -1.101 11.847 1.00 58.69 99 ASP A C 1
ATOM 813 O O . ASP A 1 99 ? -22.636 -1.438 10.698 1.00 58.69 99 ASP A O 1
ATOM 817 N N . PHE A 1 100 ? -22.250 -0.207 12.558 1.00 52.84 100 PHE A N 1
ATOM 818 C CA . PHE A 1 100 ? -21.083 0.571 12.126 1.00 52.84 100 PHE A CA 1
ATOM 819 C C . PHE A 1 100 ? -20.076 -0.254 11.296 1.00 52.84 100 PHE A C 1
ATOM 821 O O . PHE A 1 100 ? -19.550 0.206 10.280 1.00 52.84 100 PHE A O 1
ATOM 828 N N . GLN A 1 101 ? -19.828 -1.498 11.705 1.00 54.31 101 GLN A N 1
ATOM 829 C CA . GLN A 1 101 ? -18.867 -2.411 11.090 1.00 54.31 101 GLN A CA 1
ATOM 830 C C . GLN A 1 101 ? -19.286 -2.895 9.694 1.00 54.31 101 GLN A C 1
ATOM 832 O O . GLN A 1 101 ? -18.420 -3.132 8.853 1.00 54.31 101 GLN A O 1
ATOM 837 N N . SER A 1 102 ? -20.585 -3.036 9.423 1.00 56.19 102 SER A N 1
ATOM 838 C CA . SER A 1 102 ? -21.084 -3.575 8.151 1.00 56.19 102 SER A CA 1
ATOM 839 C C . SER A 1 102 ? -20.922 -2.568 7.007 1.00 56.19 102 SER A C 1
ATOM 841 O O . SER A 1 102 ? -20.329 -2.890 5.976 1.00 56.19 102 SER A O 1
ATOM 843 N N . LEU A 1 103 ? -21.329 -1.316 7.238 1.00 54.19 103 LEU A N 1
ATOM 844 C CA . LEU A 1 103 ? -21.196 -0.197 6.302 1.00 54.19 103 LEU A CA 1
ATOM 845 C C . LEU A 1 103 ? -19.731 0.169 6.057 1.00 54.19 103 LEU A C 1
ATOM 847 O O . LEU A 1 103 ? -19.331 0.415 4.919 1.00 54.19 103 LEU A O 1
ATOM 851 N N . PHE A 1 104 ? -18.911 0.153 7.113 1.00 55.72 104 PHE A N 1
ATOM 852 C CA . PHE A 1 104 ? -17.476 0.399 7.006 1.00 55.72 104 PHE A CA 1
ATOM 853 C C . PHE A 1 104 ? -16.794 -0.634 6.098 1.00 55.72 104 PHE A C 1
ATOM 855 O O . PHE A 1 104 ? -16.071 -0.261 5.173 1.00 55.72 104 PHE A O 1
ATOM 862 N N . ASN A 1 105 ? -17.093 -1.923 6.299 1.00 54.59 105 ASN A N 1
ATOM 863 C CA . ASN A 1 105 ? -16.580 -3.003 5.457 1.00 54.59 105 ASN A CA 1
ATOM 864 C C . ASN A 1 105 ? -17.105 -2.899 4.016 1.00 54.59 105 ASN A C 1
ATOM 866 O O . ASN A 1 105 ? -16.330 -3.054 3.077 1.00 54.59 105 ASN A O 1
ATOM 870 N N . GLN A 1 106 ? -18.383 -2.572 3.816 1.00 57.62 106 GLN A N 1
ATOM 871 C CA . GLN A 1 106 ? -18.985 -2.445 2.485 1.00 57.62 106 GLN A CA 1
ATOM 872 C C . GLN A 1 106 ? -18.407 -1.262 1.682 1.00 57.62 106 GLN A C 1
ATOM 874 O O . GLN A 1 106 ? -18.138 -1.393 0.484 1.00 57.62 106 GLN A O 1
ATOM 879 N N . GLN A 1 107 ? -18.145 -0.122 2.329 1.00 54.12 107 GLN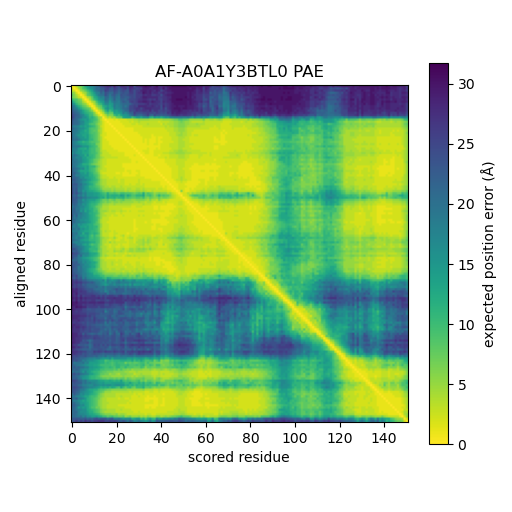 A N 1
ATOM 880 C CA . GLN A 1 107 ? -17.526 1.052 1.700 1.00 54.12 107 GLN A CA 1
ATOM 881 C C . GLN A 1 107 ? -16.029 0.825 1.410 1.00 54.12 107 GLN A C 1
ATOM 883 O O . GLN A 1 107 ? -15.536 1.202 0.347 1.00 54.12 107 GLN A O 1
ATOM 888 N N . LEU A 1 108 ? -15.299 0.171 2.323 1.00 58.53 108 LEU A N 1
ATOM 889 C CA . LEU A 1 108 ? -13.903 -0.219 2.104 1.00 58.53 108 LEU A CA 1
ATOM 890 C C . LEU A 1 108 ? -13.773 -1.175 0.915 1.00 58.53 108 LEU A C 1
ATOM 892 O O . LEU A 1 108 ? -13.014 -0.874 -0.005 1.00 58.53 108 LEU A O 1
ATOM 896 N N . LEU A 1 109 ? -14.565 -2.255 0.898 1.00 52.88 109 LEU A N 1
ATOM 897 C CA . LEU A 1 109 ? -14.580 -3.279 -0.157 1.00 52.88 109 LEU A CA 1
ATOM 898 C C . LEU A 1 109 ? -15.019 -2.725 -1.524 1.00 52.88 109 LEU A C 1
ATOM 900 O O . LEU A 1 109 ? -14.505 -3.138 -2.562 1.00 52.88 109 LEU A O 1
ATOM 904 N N . SER A 1 110 ? -15.946 -1.765 -1.555 1.00 51.81 110 SER A N 1
ATOM 905 C CA . SER A 1 110 ? -16.359 -1.111 -2.808 1.00 51.81 110 SER A CA 1
ATOM 906 C C . SER A 1 110 ? -15.334 -0.092 -3.306 1.00 51.81 110 SER A C 1
ATOM 908 O O . SER A 1 110 ? -15.132 0.040 -4.511 1.00 51.81 110 SER A O 1
ATOM 910 N N . SER A 1 111 ? -14.641 0.606 -2.403 1.00 46.50 111 SER A N 1
ATOM 911 C CA . SER A 1 111 ? -13.633 1.587 -2.797 1.00 46.50 111 SER A CA 1
ATOM 912 C C . SER A 1 111 ? -12.362 0.936 -3.335 1.00 46.50 111 SER A C 1
ATOM 914 O O . SER A 1 111 ? -11.768 1.499 -4.245 1.00 46.50 111 SER A O 1
ATOM 916 N N . CYS A 1 112 ? -11.938 -0.238 -2.854 1.00 42.50 112 CYS A N 1
ATOM 917 C CA . CYS A 1 112 ? -10.688 -0.887 -3.273 1.00 42.50 112 CYS A CA 1
ATOM 918 C C . CYS A 1 112 ? -10.771 -1.678 -4.599 1.00 42.50 112 CYS A C 1
ATOM 920 O O . CYS A 1 112 ? -9.731 -2.032 -5.145 1.00 42.50 112 CYS A O 1
ATOM 922 N N . THR A 1 113 ? -11.959 -1.867 -5.186 1.00 45.22 113 THR A N 1
ATOM 923 C CA . THR A 1 113 ? -12.208 -2.789 -6.323 1.00 45.22 113 THR A CA 1
ATOM 924 C C . THR A 1 113 ? -12.262 -2.120 -7.706 1.00 45.22 113 THR A C 1
ATOM 926 O O . THR A 1 113 ? -12.847 -2.635 -8.659 1.00 45.22 113 THR A O 1
ATOM 929 N N . SER A 1 114 ? -11.602 -0.973 -7.864 1.00 38.22 114 SER A N 1
ATOM 930 C CA . SER A 1 114 ? -11.589 -0.186 -9.104 1.00 38.22 114 SER A CA 1
ATOM 931 C C . SER A 1 114 ? -10.451 -0.581 -10.063 1.00 38.22 114 SER A C 1
ATOM 933 O O . SER A 1 114 ? -9.652 0.265 -10.463 1.00 38.22 114 SER A O 1
ATOM 935 N N . GLY A 1 115 ? -10.347 -1.863 -10.424 1.00 36.75 115 GLY A N 1
ATOM 936 C CA . GLY A 1 115 ? -9.371 -2.354 -11.402 1.00 36.75 115 GLY A CA 1
ATOM 937 C C . GLY A 1 115 ? -9.898 -3.560 -12.178 1.00 36.75 115 GLY A C 1
ATOM 938 O O . GLY A 1 115 ? -10.343 -4.539 -11.587 1.00 36.75 115 GLY A O 1
ATOM 939 N N . LYS A 1 116 ? -9.864 -3.499 -13.515 1.00 39.66 116 LYS A N 1
ATOM 940 C CA . LYS A 1 116 ? -10.166 -4.626 -14.417 1.00 39.66 116 LYS A CA 1
ATOM 941 C C . LYS A 1 116 ? -9.038 -5.670 -14.344 1.00 39.66 116 LYS A C 1
ATOM 943 O O . LYS A 1 116 ? -8.218 -5.744 -15.248 1.00 39.66 116 LYS A O 1
ATOM 948 N N . GLN A 1 117 ? -8.945 -6.409 -13.244 1.00 39.03 117 GLN A N 1
ATOM 949 C CA . GLN A 1 117 ? -8.055 -7.563 -13.094 1.00 39.03 117 GLN A CA 1
ATOM 950 C C . GLN A 1 117 ? -8.885 -8.726 -12.540 1.00 39.03 117 GLN A C 1
ATOM 952 O O . GLN A 1 117 ? -9.726 -8.532 -11.662 1.00 39.03 117 GLN A O 1
ATOM 957 N N . ASP A 1 118 ? -8.684 -9.920 -13.087 1.00 37.72 118 ASP A N 1
ATOM 958 C CA . ASP A 1 118 ? -9.576 -11.083 -12.966 1.00 37.72 118 ASP A CA 1
ATOM 959 C C . ASP A 1 118 ? -9.601 -11.774 -11.585 1.00 37.72 118 ASP A C 1
ATOM 961 O O . ASP A 1 118 ? -10.251 -12.802 -11.416 1.00 37.72 118 ASP A O 1
ATOM 965 N N . TYR A 1 119 ? -9.000 -11.178 -10.550 1.00 43.94 119 TYR A N 1
ATOM 966 C CA . TYR A 1 119 ? -9.097 -11.615 -9.144 1.00 43.94 119 TYR A CA 1
ATOM 967 C C . TYR A 1 119 ? -10.327 -11.029 -8.426 1.00 43.94 119 TYR A C 1
ATOM 969 O O . TYR A 1 119 ? -10.299 -10.733 -7.231 1.00 43.94 119 TYR A O 1
ATOM 977 N N . LYS A 1 120 ? -11.410 -10.789 -9.172 1.00 46.38 120 LYS A N 1
ATOM 978 C CA . LYS A 1 120 ? -12.563 -10.011 -8.713 1.00 46.38 120 LYS A CA 1
ATOM 979 C C . LYS A 1 120 ? -13.225 -10.632 -7.481 1.00 46.38 120 LYS A C 1
ATOM 981 O O . LYS A 1 120 ? -13.738 -11.743 -7.540 1.00 46.38 120 LYS A O 1
ATOM 986 N N . ASN A 1 121 ? -13.328 -9.827 -6.424 1.00 48.16 121 ASN A N 1
ATOM 987 C CA . ASN A 1 121 ? -14.420 -9.860 -5.449 1.00 48.16 121 ASN A CA 1
ATOM 988 C C . ASN A 1 121 ? -14.708 -11.219 -4.804 1.00 48.16 121 ASN A C 1
ATOM 990 O O . ASN A 1 121 ? -15.871 -11.596 -4.674 1.00 48.16 121 ASN A O 1
ATOM 994 N N . ILE A 1 122 ? -13.686 -11.945 -4.355 1.00 49.22 122 ILE A N 1
ATOM 995 C CA . ILE A 1 122 ? -13.943 -12.985 -3.360 1.00 49.22 122 ILE A CA 1
ATOM 996 C C . ILE A 1 122 ? -14.037 -12.253 -2.018 1.00 49.22 122 ILE A C 1
ATOM 998 O O . ILE A 1 122 ? -13.010 -11.756 -1.547 1.00 49.22 122 ILE A O 1
ATOM 1002 N N . PRO A 1 123 ? -15.234 -12.115 -1.411 1.00 61.66 123 PRO A N 1
ATOM 1003 C CA . PRO A 1 123 ? -15.323 -11.589 -0.060 1.00 61.66 123 PRO A CA 1
ATOM 1004 C C . PRO A 1 123 ? -14.399 -12.420 0.825 1.00 61.66 123 PRO A C 1
ATOM 1006 O O . PRO A 1 123 ? -14.397 -13.654 0.753 1.00 61.66 123 PRO A O 1
ATOM 1009 N N . LEU A 1 124 ? -13.566 -11.735 1.610 1.00 67.50 124 LEU A N 1
ATOM 1010 C CA . LEU A 1 124 ? -12.657 -12.391 2.540 1.00 67.50 124 LEU A CA 1
ATOM 1011 C C . LEU A 1 124 ? -13.459 -13.378 3.379 1.00 67.50 124 LEU A C 1
ATOM 1013 O O . LEU A 1 124 ? -14.455 -13.011 4.004 1.00 67.50 124 LEU A O 1
ATOM 1017 N N . LYS A 1 125 ? -13.040 -14.644 3.361 1.00 76.69 125 LYS A N 1
ATOM 1018 C CA . LYS A 1 125 ? -13.729 -15.653 4.152 1.00 76.69 125 LYS A CA 1
ATOM 1019 C C . LYS A 1 125 ? -13.621 -15.285 5.640 1.00 76.69 125 LYS A C 1
ATOM 1021 O O . LYS A 1 125 ? -12.553 -14.829 6.059 1.00 76.69 125 LYS A O 1
ATOM 1026 N N . PRO A 1 126 ? -14.673 -15.494 6.451 1.00 75.69 126 PRO A N 1
ATOM 1027 C CA . PRO A 1 126 ? -14.642 -15.159 7.878 1.00 75.69 126 PRO A CA 1
ATOM 1028 C C . PRO A 1 126 ? -13.522 -15.859 8.664 1.00 75.69 126 PRO A C 1
ATOM 1030 O O . PRO A 1 126 ? -13.067 -15.355 9.683 1.00 75.69 126 PRO A O 1
ATOM 1033 N N . ASP A 1 127 ? -13.052 -17.012 8.184 1.00 82.50 127 ASP A N 1
ATOM 1034 C CA . ASP A 1 127 ? -11.967 -17.805 8.770 1.00 82.50 127 ASP A CA 1
ATOM 1035 C C . ASP A 1 127 ? -10.558 -17.368 8.323 1.00 82.50 127 ASP A C 1
ATOM 1037 O O . ASP A 1 127 ? -9.560 -17.964 8.746 1.00 82.50 127 ASP A O 1
ATOM 1041 N N . SER A 1 128 ? -10.470 -16.323 7.495 1.00 82.75 128 SER A N 1
ATOM 1042 C CA . SER A 1 128 ? -9.222 -15.804 6.946 1.00 82.75 128 SER A CA 1
ATOM 1043 C C . SER A 1 128 ? -8.232 -15.393 8.036 1.00 82.75 128 SER A C 1
ATOM 1045 O O . SER A 1 128 ? -8.581 -14.750 9.028 1.00 82.75 128 SER A O 1
ATOM 1047 N N . ILE A 1 129 ? -6.954 -15.711 7.812 1.00 85.44 129 ILE A N 1
ATOM 1048 C CA . ILE A 1 129 ? -5.850 -15.351 8.709 1.00 85.44 129 ILE A CA 1
ATOM 1049 C C . ILE A 1 129 ? -5.776 -13.840 8.967 1.00 85.44 129 ILE A C 1
ATOM 1051 O O . ILE A 1 129 ? -5.429 -13.422 10.069 1.00 85.44 129 ILE A O 1
ATOM 1055 N N . PHE A 1 130 ? -6.187 -13.018 7.999 1.00 85.19 130 PHE A N 1
ATOM 1056 C CA . PHE A 1 130 ? -6.182 -11.562 8.129 1.00 85.19 130 PHE A CA 1
ATOM 1057 C C . PHE A 1 130 ? -7.139 -11.063 9.220 1.00 85.19 130 PHE A C 1
ATOM 1059 O O . PHE A 1 130 ? -6.803 -10.107 9.911 1.00 85.19 130 PHE A O 1
ATOM 1066 N N . TYR A 1 131 ? -8.276 -11.735 9.439 1.00 82.50 131 TYR A N 1
ATOM 1067 C CA . TYR A 1 131 ? -9.188 -11.411 10.546 1.00 82.50 131 TYR A CA 1
ATOM 1068 C C . TYR A 1 131 ? -8.666 -11.877 11.908 1.00 82.50 131 TYR A C 1
ATOM 1070 O O . TYR A 1 131 ? -9.055 -11.327 12.933 1.00 82.50 131 TYR A O 1
ATOM 1078 N N . LYS A 1 132 ? -7.795 -12.892 11.931 1.00 83.44 132 LYS A N 1
ATOM 1079 C CA . LYS A 1 132 ? -7.181 -13.395 13.168 1.00 83.44 132 LYS A CA 1
ATOM 1080 C C . LYS A 1 132 ? -6.004 -12.533 13.612 1.00 83.44 132 LYS A C 1
ATOM 1082 O O . LYS A 1 132 ? -5.801 -12.357 14.807 1.00 83.44 132 LYS A O 1
ATOM 1087 N N . LEU A 1 133 ? -5.220 -12.046 12.652 1.00 78.62 133 LEU A N 1
ATOM 1088 C CA . LEU A 1 133 ? -4.010 -11.272 12.916 1.00 78.62 133 LEU A CA 1
ATOM 1089 C C . LEU A 1 133 ? -4.283 -9.780 13.065 1.00 78.62 133 LEU A C 1
ATOM 1091 O O . LEU A 1 133 ? -3.577 -9.128 13.824 1.00 78.62 133 LEU A O 1
ATOM 1095 N N . SER A 1 134 ? -5.298 -9.248 12.379 1.00 77.38 134 SER A N 1
ATOM 1096 C CA . SER A 1 134 ? -5.564 -7.817 12.403 1.00 77.38 134 SER A CA 1
ATOM 1097 C C . SER A 1 134 ? -7.032 -7.449 12.589 1.00 77.38 134 SER A C 1
ATOM 1099 O O . SER A 1 134 ? -7.962 -8.183 12.247 1.00 77.38 134 SER A O 1
ATOM 1101 N N . LYS A 1 135 ? -7.234 -6.235 13.107 1.00 75.44 135 LYS A N 1
ATOM 1102 C CA . LYS A 1 135 ? -8.534 -5.596 13.280 1.00 75.44 135 LYS A CA 1
ATOM 1103 C C . LYS A 1 135 ? -9.201 -5.429 11.913 1.00 75.44 135 LYS A C 1
ATOM 1105 O O . LYS A 1 135 ? -8.688 -4.748 11.028 1.00 75.44 135 LYS A O 1
ATOM 1110 N N . ASN A 1 136 ? -10.371 -6.043 11.753 1.00 72.50 136 ASN A N 1
ATOM 1111 C CA . ASN A 1 136 ? -11.222 -5.945 10.561 1.00 72.50 136 ASN A CA 1
ATOM 1112 C C . ASN A 1 136 ? -10.581 -6.477 9.261 1.00 72.50 136 ASN A C 1
ATOM 1114 O O . ASN A 1 136 ? -11.073 -6.180 8.176 1.00 72.50 136 ASN A O 1
ATOM 1118 N N . GLY A 1 137 ? -9.505 -7.266 9.350 1.00 81.62 137 GLY A N 1
ATOM 1119 C CA . GLY A 1 137 ? -8.830 -7.822 8.174 1.00 81.62 137 GLY A CA 1
ATOM 1120 C C . GLY A 1 137 ? -7.959 -6.828 7.396 1.00 81.62 137 GLY A C 1
ATOM 1121 O O . GLY A 1 137 ? -7.500 -7.169 6.309 1.00 81.62 137 GLY A O 1
ATOM 1122 N N . LEU A 1 138 ? -7.722 -5.623 7.928 1.00 88.56 138 LEU A N 1
ATOM 1123 C CA . LEU A 1 138 ? -6.823 -4.620 7.345 1.00 88.56 138 LEU A CA 1
ATOM 1124 C C . LEU A 1 138 ? -5.440 -4.719 7.972 1.00 88.56 138 LEU A C 1
ATOM 1126 O O . LEU A 1 138 ? -5.335 -4.809 9.178 1.00 88.56 138 LEU A O 1
ATOM 1130 N N . ILE A 1 139 ? -4.370 -4.653 7.201 1.00 92.00 139 ILE A N 1
ATOM 1131 C CA . ILE A 1 139 ? -3.013 -4.938 7.675 1.00 92.00 139 ILE A CA 1
ATOM 1132 C C . ILE A 1 139 ? -2.288 -3.615 7.956 1.00 92.00 139 ILE A C 1
ATOM 1134 O O . ILE A 1 139 ? -2.189 -2.764 7.070 1.00 92.00 139 ILE A O 1
ATOM 1138 N N . ASN A 1 140 ? -1.781 -3.432 9.179 1.00 94.44 140 ASN A N 1
ATOM 1139 C CA . ASN A 1 140 ? -0.912 -2.301 9.529 1.00 94.44 140 ASN A CA 1
ATOM 1140 C C . ASN A 1 140 ? 0.570 -2.630 9.243 1.00 94.44 140 ASN A C 1
ATOM 1142 O O . ASN A 1 140 ? 0.910 -3.746 8.851 1.00 94.44 140 ASN A O 1
ATOM 1146 N N . PHE A 1 141 ? 1.471 -1.662 9.426 1.00 95.19 141 PHE A N 1
ATOM 1147 C CA . PHE A 1 141 ? 2.893 -1.875 9.141 1.00 95.19 141 PHE A CA 1
ATOM 1148 C C . PHE A 1 141 ? 3.565 -2.947 10.034 1.00 95.19 141 PHE A C 1
ATOM 1150 O O . PHE A 1 141 ? 4.265 -3.804 9.491 1.00 95.19 141 PHE A O 1
ATOM 1157 N N . PRO A 1 142 ? 3.362 -2.976 11.368 1.00 94.31 142 PRO A N 1
ATOM 1158 C CA . PRO A 1 142 ? 3.826 -4.090 12.201 1.00 94.31 142 PRO A CA 1
ATOM 1159 C C . PRO A 1 142 ? 3.329 -5.471 11.747 1.00 94.31 142 PRO A C 1
ATOM 1161 O O . PRO A 1 142 ? 4.128 -6.403 11.655 1.00 94.31 142 PRO A O 1
ATOM 1164 N N . ASP A 1 143 ? 2.047 -5.600 11.406 1.00 92.94 143 ASP A N 1
ATOM 1165 C CA . ASP A 1 143 ? 1.447 -6.851 10.931 1.00 92.94 143 ASP A CA 1
ATOM 1166 C C . ASP A 1 143 ? 2.025 -7.256 9.572 1.00 92.94 143 ASP A C 1
ATOM 1168 O O . ASP A 1 143 ? 2.295 -8.431 9.331 1.00 92.94 143 ASP A O 1
ATOM 1172 N N . PHE A 1 144 ? 2.282 -6.280 8.697 1.00 94.38 144 PHE A N 1
ATOM 1173 C CA . PHE A 1 144 ? 2.981 -6.491 7.434 1.00 94.38 144 PHE A CA 1
ATOM 1174 C C . PHE A 1 144 ? 4.383 -7.071 7.658 1.00 94.38 144 PHE A C 1
ATOM 1176 O O . PHE A 1 144 ? 4.737 -8.078 7.047 1.00 94.38 144 PHE A O 1
ATOM 1183 N N . LEU A 1 145 ? 5.170 -6.491 8.570 1.00 94.62 145 LEU A N 1
ATOM 1184 C CA . LEU A 1 145 ? 6.493 -7.019 8.921 1.00 94.62 145 LEU A CA 1
ATOM 1185 C C . LEU A 1 145 ? 6.411 -8.419 9.541 1.00 94.62 145 LEU A C 1
ATOM 1187 O O . LEU A 1 145 ? 7.23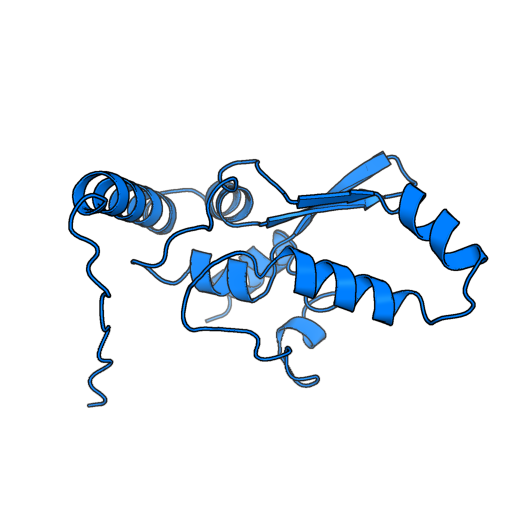6 -9.282 9.234 1.00 94.62 145 LEU A O 1
ATOM 1191 N N . PHE A 1 146 ? 5.420 -8.662 10.397 1.00 92.94 146 PHE A N 1
ATOM 1192 C CA . PHE A 1 146 ? 5.195 -9.973 11.001 1.00 92.94 146 PHE A CA 1
ATOM 1193 C C . PHE A 1 146 ? 4.894 -11.034 9.935 1.00 92.94 146 PHE A C 1
ATOM 1195 O O . PHE A 1 146 ? 5.508 -12.101 9.932 1.00 92.94 146 PHE A O 1
ATOM 1202 N N . LEU A 1 147 ? 4.016 -10.710 8.984 1.00 91.06 147 LEU A N 1
ATOM 1203 C CA . LEU A 1 147 ? 3.667 -11.579 7.861 1.00 91.06 147 LEU A CA 1
ATOM 1204 C C . LEU A 1 147 ? 4.839 -11.819 6.898 1.00 91.06 147 LEU A C 1
ATOM 1206 O O . LEU A 1 147 ? 4.906 -12.883 6.294 1.00 91.06 147 LEU A O 1
ATOM 1210 N N . LEU A 1 148 ? 5.771 -10.869 6.763 1.00 89.75 148 LEU A N 1
ATOM 1211 C CA . LEU A 1 148 ? 6.987 -11.050 5.960 1.00 89.75 148 LEU A CA 1
ATOM 1212 C C . LEU A 1 148 ? 8.039 -11.950 6.624 1.00 89.75 148 LEU A C 1
ATOM 1214 O O . LEU A 1 148 ? 8.869 -12.534 5.931 1.00 89.75 148 LEU A O 1
ATOM 1218 N N . THR A 1 149 ? 8.063 -12.005 7.956 1.00 87.44 149 THR A N 1
ATOM 1219 C CA . THR A 1 149 ? 9.153 -12.639 8.722 1.00 87.44 149 THR A CA 1
ATOM 1220 C C . THR A 1 149 ? 8.806 -14.029 9.243 1.00 87.44 149 THR A C 1
ATOM 1222 O O . THR A 1 149 ? 9.707 -14.836 9.471 1.00 87.44 149 THR A O 1
ATOM 1225 N N . LYS A 1 150 ? 7.520 -14.338 9.422 1.00 69.50 150 LYS A N 1
ATOM 1226 C CA . LYS A 1 150 ? 7.036 -15.670 9.796 1.00 69.50 150 LYS A CA 1
ATOM 1227 C C . LYS A 1 150 ? 6.892 -16.553 8.550 1.00 69.50 150 LYS A C 1
ATOM 1229 O O . LYS A 1 150 ? 5.801 -16.662 8.003 1.00 69.50 150 LYS A O 1
ATOM 1234 N N . ASN A 1 151 ? 7.997 -17.179 8.143 1.00 49.88 151 ASN A N 1
ATOM 1235 C CA . ASN A 1 151 ? 7.998 -18.380 7.297 1.00 49.88 151 ASN A CA 1
ATOM 1236 C C . ASN A 1 151 ? 8.158 -19.631 8.161 1.00 49.88 151 ASN A C 1
ATOM 1238 O O . ASN A 1 151 ? 8.950 -19.566 9.131 1.00 49.88 151 ASN A O 1
#

Secondary structure (DSSP, 8-state):
-----------TTSHHHHHHHHHHHHHHHHHS-HHHHHHHH--EEEE-TTS-EEEEB-HHHHHHHHSTTPPPPTT-BTTB-EEEEHHHHHHHHTTS-S-HHHHHHHHHHHHS--S--SSTT-PPPTT-HHHHHSGGG-B-HHHHHHHHH--

Sequence (151 aa):
MAVFNFNADESRADGFRNKRIIEYENRIRHYSNPDKIFRYFATVKIIYNSKESEILMTPDDFLRALTPGIRQPEGLGLDQFKVIDMTKQSKLIRSNGDDFQSLFNQQLLSSCTSGKQDYKNIPLKPDSIFYKLSKNGLINFPDFLFLLTKN

pLDDT: mean 75.87, std 20.11, range [34.28, 97.62]

Foldseek 3Di:
DDDPDPPPPDDPPCPPVLVVQLVVLVCCLPPNDLVQLQQFLFAEWEQEPVRDIFTWHAPVSLVQSNDRPDGRDPQGGRNGYDYHYPVVLVVVCVVPVDDSLVVVLVVVLVVRQPDPDPPPDPPQDPPDPLVVQDDNSIAGSVNSVVVVPDD

Nearest PDB structures (foldseek):
  6lb7-assembly2_C  TM=9.697E-01  e=5.765E-11  Homo sapiens
  6lb7-assembly1_A  TM=8.898E-01  e=1.655E-11  Homo sapiens
  4nsc-assembly1_E  TM=8.820E-01  e=2.299E-11  Homo sapiens
  6le5-assembly3_E  TM=9.144E-01  e=1.041E-10  Homo sapiens
  6lb8-assembly2_C  TM=9.101E-01  e=1.041E-10  Tequatrovirus T4

Organism: Euroglyphus maynei (NCBI:txid6958)